Protein AF-A0A925N2U6-F1 (afdb_monomer)

Foldseek 3Di:
DAKDKDKDWDADPLGKTWMWMWIDDPPDDIDTDTGIDGNDPDDPVVVVVVVVVVVVVVVVVVPD

Sequence (64 aa):
AGWRVGDKTGTGGHGATNDVAILWPPGRGPLLVSAYYAEADASQDQRNAVLADVGRVVAGLVIP

Structure (mmCIF, N/CA/C/O backbone):
data_AF-A0A925N2U6-F1
#
_entry.id   AF-A0A925N2U6-F1
#
loop_
_atom_site.group_PDB
_atom_site.id
_atom_site.type_symbol
_atom_site.label_atom_id
_atom_site.label_alt_id
_atom_site.label_comp_id
_atom_site.label_asym_id
_atom_site.label_entity_id
_atom_site.label_seq_id
_atom_site.pdbx_PDB_ins_code
_atom_site.Cartn_x
_atom_site.Cartn_y
_atom_site.Cartn_z
_atom_site.occupancy
_atom_site.B_iso_or_equiv
_atom_site.auth_seq_id
_atom_site.auth_comp_id
_atom_site.auth_asym_id
_atom_site.auth_atom_id
_atom_site.pdbx_PDB_model_num
ATOM 1 N N . ALA A 1 1 ? -9.754 9.887 11.188 1.00 62.84 1 ALA A N 1
ATOM 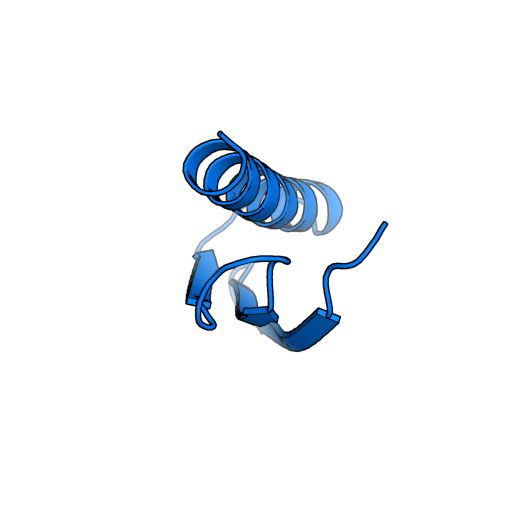2 C CA . ALA A 1 1 ? -8.339 9.720 11.587 1.00 62.84 1 ALA A CA 1
ATOM 3 C C . ALA A 1 1 ? -8.295 8.942 12.899 1.00 62.84 1 ALA A C 1
ATOM 5 O O . ALA A 1 1 ? -9.154 9.179 13.736 1.00 62.84 1 ALA A O 1
ATOM 6 N N . GLY A 1 2 ? -7.389 7.973 13.041 1.00 87.31 2 GLY A N 1
ATOM 7 C CA . GLY A 1 2 ? -7.355 7.058 14.198 1.00 87.31 2 GLY A CA 1
ATO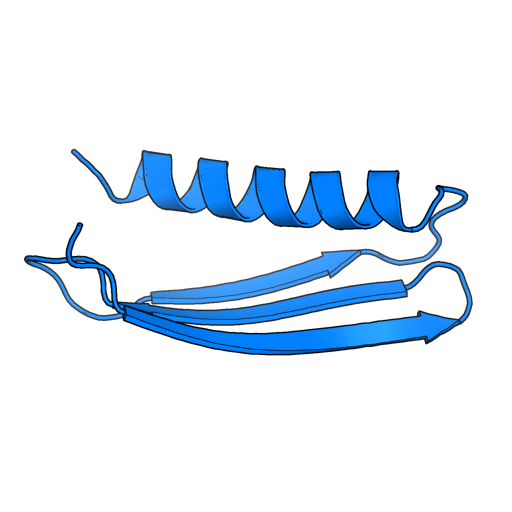M 8 C C . GLY A 1 2 ? -6.590 5.755 13.953 1.00 87.31 2 GLY A C 1
ATOM 9 O O . GLY A 1 2 ? -6.376 4.984 14.880 1.00 87.31 2 GLY A O 1
ATOM 10 N N . TRP A 1 3 ? -6.169 5.512 12.711 1.00 92.62 3 TRP A N 1
ATOM 11 C CA . TRP A 1 3 ? -5.322 4.379 12.371 1.00 92.62 3 TRP A CA 1
ATOM 12 C C . TRP A 1 3 ? -3.881 4.658 12.785 1.00 92.62 3 TRP A C 1
ATOM 14 O O . TRP A 1 3 ? -3.358 5.743 12.523 1.00 92.62 3 TRP A O 1
ATOM 24 N N . ARG A 1 4 ? -3.236 3.659 13.388 1.00 95.94 4 ARG A N 1
ATOM 25 C CA . ARG A 1 4 ? -1.777 3.605 13.521 1.00 95.94 4 ARG A CA 1
ATOM 26 C C . ARG A 1 4 ? -1.244 2.560 12.550 1.00 95.94 4 ARG A C 1
ATOM 28 O O . ARG A 1 4 ? -1.900 1.542 12.331 1.00 95.94 4 ARG A O 1
ATOM 35 N N . VAL A 1 5 ? -0.070 2.811 11.987 1.00 96.62 5 VAL A N 1
ATOM 36 C CA . VAL A 1 5 ? 0.604 1.912 11.046 1.00 96.62 5 VAL A CA 1
ATOM 37 C C . VAL A 1 5 ? 2.079 1.849 11.408 1.00 96.62 5 VAL A C 1
ATOM 39 O O . VAL A 1 5 ? 2.660 2.854 11.815 1.00 96.62 5 VAL A O 1
ATOM 42 N N . GLY A 1 6 ? 2.655 0.659 11.306 1.00 98.00 6 GLY A N 1
ATOM 43 C CA . GLY A 1 6 ? 4.094 0.450 11.307 1.00 98.00 6 GLY A CA 1
ATOM 44 C C . GLY A 1 6 ? 4.424 -0.453 10.135 1.00 98.00 6 GLY A C 1
ATOM 45 O O . GLY A 1 6 ? 3.883 -1.557 10.062 1.00 98.00 6 GLY A O 1
ATOM 46 N N . ASP A 1 7 ? 5.261 0.027 9.228 1.00 98.38 7 ASP A N 1
ATOM 47 C CA . ASP A 1 7 ? 5.554 -0.638 7.966 1.00 98.38 7 ASP A CA 1
ATOM 48 C C . ASP A 1 7 ? 7.052 -0.703 7.673 1.00 98.38 7 ASP A C 1
ATOM 50 O O . ASP A 1 7 ? 7.883 -0.023 8.290 1.00 98.38 7 ASP A O 1
ATOM 54 N N . LYS A 1 8 ? 7.392 -1.564 6.717 1.00 98.44 8 LYS A N 1
ATOM 55 C CA . LYS A 1 8 ? 8.704 -1.586 6.100 1.00 98.44 8 LYS A CA 1
ATOM 56 C C . LYS A 1 8 ? 8.571 -1.890 4.617 1.00 98.44 8 LYS A C 1
ATOM 58 O O . LYS A 1 8 ? 8.312 -3.021 4.209 1.00 98.44 8 LYS A O 1
ATOM 63 N N . THR A 1 9 ? 8.951 -0.899 3.825 1.00 98.00 9 THR A N 1
ATOM 64 C CA . THR A 1 9 ? 9.073 -1.034 2.376 1.00 98.00 9 THR A CA 1
ATOM 65 C C . THR A 1 9 ? 10.278 -1.8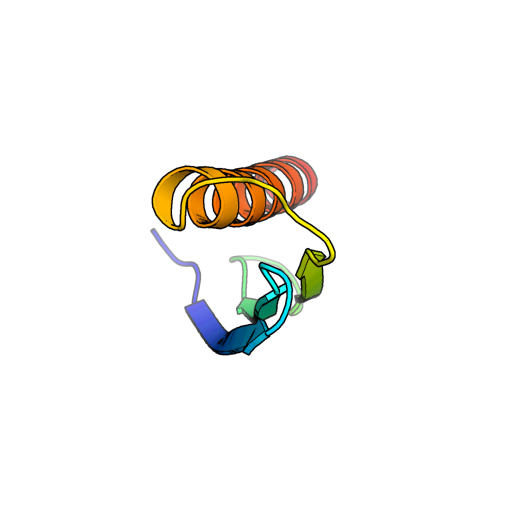79 1.960 1.00 98.00 9 THR A C 1
ATOM 67 O O . THR A 1 9 ? 11.305 -1.946 2.647 1.00 98.00 9 THR A O 1
ATOM 70 N N . GLY A 1 10 ? 10.189 -2.495 0.786 1.00 97.75 10 GLY A N 1
ATOM 71 C CA . GLY A 1 10 ? 11.293 -3.177 0.123 1.00 97.75 10 GLY A CA 1
ATOM 72 C C . GLY A 1 10 ? 11.331 -2.824 -1.357 1.00 97.75 10 GLY A C 1
ATOM 73 O O . GLY A 1 10 ? 10.301 -2.753 -2.019 1.00 97.75 10 GLY A O 1
ATOM 74 N N . THR A 1 11 ? 12.521 -2.604 -1.900 1.00 97.38 11 THR A N 1
ATOM 75 C CA . THR A 1 11 ? 12.724 -2.432 -3.342 1.00 97.38 11 THR A CA 1
ATOM 76 C C . THR A 1 11 ? 13.956 -3.228 -3.747 1.00 97.38 11 THR A C 1
ATOM 78 O O . THR A 1 11 ? 14.909 -3.318 -2.973 1.00 97.38 11 THR A O 1
ATOM 81 N N . GLY A 1 12 ? 13.928 -3.840 -4.928 1.00 95.25 12 GLY A N 1
ATOM 82 C CA . GLY A 1 12 ? 15.003 -4.707 -5.404 1.00 95.25 12 GLY A CA 1
ATOM 83 C C . GLY A 1 12 ? 15.120 -4.740 -6.925 1.00 95.25 12 GLY A C 1
ATOM 84 O O . GLY A 1 12 ? 14.478 -3.962 -7.631 1.00 95.25 12 GLY A O 1
ATOM 85 N N . GLY A 1 13 ? 15.966 -5.648 -7.418 1.00 95.81 13 GLY A N 1
ATOM 86 C CA . GLY A 1 13 ? 16.123 -5.908 -8.851 1.00 95.81 13 GLY A CA 1
ATOM 87 C C . GLY A 1 13 ? 14.834 -6.415 -9.508 1.00 95.81 13 GLY A C 1
ATOM 88 O O . GLY A 1 13 ? 13.888 -6.792 -8.819 1.00 95.81 13 GLY A O 1
ATOM 89 N N . HIS A 1 14 ? 14.809 -6.408 -10.843 1.00 95.69 14 HIS A N 1
ATOM 90 C CA . HIS A 1 14 ? 13.679 -6.894 -11.655 1.00 95.69 14 HIS A CA 1
ATOM 91 C C . HIS A 1 14 ? 12.333 -6.248 -11.285 1.00 95.69 14 HIS A C 1
ATOM 93 O O . HIS A 1 14 ? 11.295 -6.898 -11.207 1.00 95.69 14 HIS A O 1
ATOM 99 N N . GLY A 1 15 ? 12.352 -4.947 -10.987 1.00 96.69 15 GLY A N 1
ATOM 100 C CA . GLY A 1 15 ? 11.131 -4.210 -10.674 1.00 96.69 15 GLY A CA 1
ATOM 101 C C . GLY A 1 15 ? 10.505 -4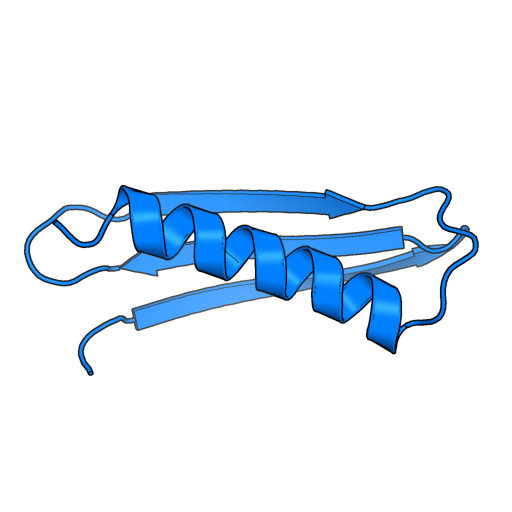.556 -9.318 1.00 96.69 15 GLY A C 1
ATOM 102 O O . GLY A 1 15 ? 9.373 -4.148 -9.078 1.00 96.69 15 GLY A O 1
ATOM 103 N N . ALA A 1 16 ? 11.205 -5.244 -8.410 1.00 98.06 16 ALA A N 1
ATOM 104 C CA . ALA A 1 16 ? 10.637 -5.605 -7.113 1.00 98.06 16 ALA A CA 1
ATOM 105 C C . ALA A 1 16 ? 10.285 -4.375 -6.251 1.00 98.06 16 ALA A C 1
ATOM 107 O O . ALA A 1 16 ? 11.134 -3.507 -6.023 1.00 98.06 16 ALA A O 1
ATOM 108 N N . THR A 1 17 ? 9.051 -4.323 -5.747 1.00 98.44 17 THR A N 1
ATOM 109 C CA . THR A 1 17 ? 8.493 -3.278 -4.877 1.00 98.44 17 THR A CA 1
ATOM 110 C C . THR A 1 17 ? 7.482 -3.910 -3.922 1.00 98.44 17 THR A C 1
ATOM 112 O O . THR A 1 17 ? 6.450 -4.420 -4.344 1.00 98.44 17 THR A O 1
ATOM 115 N N . ASN A 1 18 ? 7.787 -3.887 -2.627 1.00 98.31 18 ASN A N 1
ATOM 116 C CA . ASN A 1 18 ? 7.057 -4.623 -1.599 1.00 98.31 18 ASN A CA 1
ATOM 117 C C . ASN A 1 18 ? 6.787 -3.735 -0.384 1.00 98.31 18 ASN A C 1
ATOM 119 O O . ASN A 1 18 ? 7.515 -2.767 -0.144 1.00 98.31 18 ASN A O 1
ATOM 123 N N . ASP A 1 19 ? 5.813 -4.133 0.424 1.00 98.50 19 ASP A N 1
ATOM 124 C CA . ASP A 1 19 ? 5.574 -3.556 1.741 1.00 98.50 19 ASP A CA 1
ATOM 125 C C . ASP A 1 19 ? 5.030 -4.608 2.717 1.00 98.50 19 ASP A C 1
ATOM 127 O O . ASP A 1 19 ? 4.247 -5.489 2.347 1.00 98.50 19 ASP A O 1
ATOM 131 N N . VAL A 1 20 ? 5.466 -4.526 3.971 1.00 98.56 20 VAL A N 1
ATOM 132 C CA . VAL A 1 20 ? 4.962 -5.340 5.079 1.00 98.56 20 VAL A CA 1
ATOM 133 C C . VAL A 1 20 ? 4.578 -4.398 6.205 1.00 98.56 20 VAL A C 1
ATOM 135 O O . VAL A 1 20 ? 5.431 -3.695 6.741 1.00 98.56 20 VAL A O 1
ATOM 138 N N . ALA A 1 21 ? 3.304 -4.418 6.588 1.00 98.31 21 ALA A N 1
ATOM 139 C CA . ALA A 1 21 ? 2.740 -3.472 7.537 1.00 98.31 21 ALA A CA 1
ATOM 140 C C . ALA A 1 21 ? 1.892 -4.154 8.612 1.00 98.31 21 ALA A C 1
ATOM 142 O O . ALA A 1 21 ? 1.108 -5.065 8.338 1.00 98.31 21 ALA A O 1
ATOM 143 N N . ILE A 1 22 ? 1.998 -3.650 9.842 1.00 98.12 22 ILE A N 1
ATOM 144 C CA . ILE A 1 22 ? 1.015 -3.881 10.897 1.00 98.12 22 ILE A CA 1
ATOM 145 C C . ILE A 1 22 ? 0.095 -2.662 10.949 1.00 98.12 22 ILE A C 1
ATOM 147 O O . ILE A 1 22 ? 0.540 -1.536 11.182 1.00 98.12 22 ILE A O 1
ATOM 151 N N . LEU A 1 23 ? -1.199 -2.893 10.736 1.00 95.94 23 LEU A N 1
ATOM 152 C CA . LEU A 1 23 ? -2.244 -1.876 10.783 1.00 95.94 23 LEU A CA 1
ATOM 153 C C . LEU A 1 23 ? -3.030 -2.016 12.089 1.00 95.94 23 LEU A C 1
ATOM 155 O O . LEU A 1 23 ? -3.4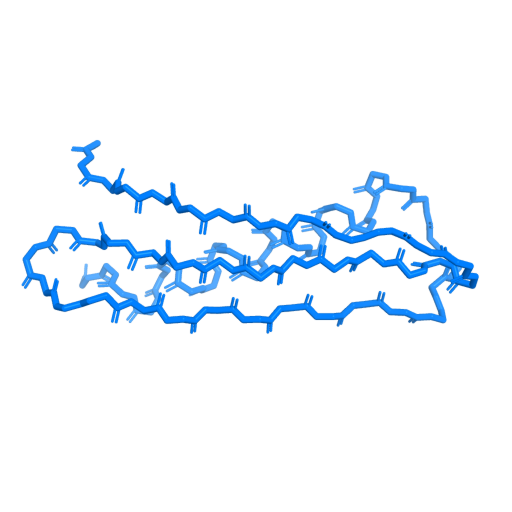81 -3.107 12.436 1.00 95.94 23 LEU A O 1
ATOM 159 N N . TRP A 1 24 ? -3.254 -0.906 12.788 1.00 95.69 24 TRP A N 1
ATOM 160 C CA . TRP A 1 24 ? -4.130 -0.821 13.959 1.00 95.69 24 TRP A CA 1
ATOM 161 C C . TRP A 1 24 ? -5.348 0.057 13.635 1.00 95.69 24 TRP A C 1
ATOM 163 O O . TRP A 1 24 ? -5.335 1.256 13.936 1.00 95.69 24 TRP A O 1
ATOM 173 N N . PRO A 1 25 ? -6.387 -0.504 12.992 1.00 94.06 25 PRO A N 1
ATOM 174 C CA . PRO A 1 25 ? -7.674 0.167 12.822 1.00 94.06 25 PRO A CA 1
ATOM 175 C C . PRO A 1 25 ? -8.379 0.407 14.173 1.00 94.06 25 PRO A C 1
ATOM 177 O O . PRO A 1 25 ? -8.290 -0.434 15.072 1.00 94.06 25 PRO A O 1
ATOM 180 N N . PRO A 1 26 ? -9.125 1.515 14.333 1.00 91.44 26 PRO A N 1
ATOM 181 C CA . PRO A 1 26 ? -9.953 1.740 15.515 1.00 91.44 26 PRO A CA 1
ATOM 182 C C . PRO A 1 26 ? -10.992 0.630 15.718 1.00 91.44 26 PRO A C 1
ATOM 184 O O . PRO A 1 26 ? -11.577 0.136 14.758 1.00 91.44 26 PRO A O 1
ATOM 187 N N . GLY A 1 27 ? -11.266 0.276 16.975 1.00 90.69 27 GLY A N 1
ATOM 188 C CA . GLY A 1 27 ? -12.392 -0.597 17.329 1.00 90.69 27 GLY A CA 1
ATOM 189 C C . GLY A 1 27 ? -12.197 -2.092 17.053 1.00 90.69 27 GLY A C 1
ATOM 190 O O . GLY A 1 27 ? -13.139 -2.857 17.235 1.00 90.69 27 GLY A O 1
ATOM 191 N N . ARG A 1 28 ? -10.998 -2.536 16.652 1.00 91.00 28 ARG A N 1
ATOM 192 C CA . ARG A 1 28 ? -10.680 -3.964 16.491 1.00 91.00 28 ARG A CA 1
ATOM 193 C C . ARG A 1 28 ? -9.189 -4.258 16.703 1.00 91.00 28 ARG A C 1
ATOM 195 O O . ARG A 1 28 ? -8.372 -3.352 16.835 1.00 91.00 28 ARG A O 1
ATOM 202 N N . GLY A 1 29 ? -8.839 -5.545 16.720 1.00 93.88 29 GLY A N 1
ATOM 203 C CA . GLY A 1 29 ? -7.448 -6.000 16.805 1.00 93.88 29 GLY A CA 1
ATOM 204 C C . GLY A 1 29 ? -6.611 -5.684 15.551 1.00 93.88 29 GLY A C 1
ATOM 205 O O . GLY A 1 29 ? -7.185 -5.416 14.488 1.00 93.88 29 GLY A O 1
ATOM 206 N N . PRO A 1 30 ? -5.268 -5.739 15.671 1.00 96.31 30 PRO A N 1
ATOM 207 C CA . PRO A 1 30 ? -4.344 -5.425 14.586 1.00 96.31 30 PRO A CA 1
ATOM 208 C C . PRO A 1 30 ? -4.452 -6.386 13.402 1.00 96.31 30 PRO A C 1
ATOM 210 O O . PRO A 1 30 ? -4.896 -7.527 13.533 1.00 96.31 30 PRO A O 1
ATOM 213 N N . LEU A 1 31 ? -3.980 -5.915 12.254 1.00 96.06 31 LEU A N 1
ATOM 214 C CA . LEU A 1 31 ? -3.878 -6.656 11.004 1.00 96.06 31 LEU A CA 1
ATOM 215 C C . LEU A 1 31 ? -2.430 -6.684 10.538 1.00 96.06 31 LEU A C 1
ATOM 217 O O . LEU A 1 31 ? -1.777 -5.645 10.535 1.00 96.06 31 LEU A O 1
ATOM 221 N N . LEU A 1 32 ? -1.961 -7.844 10.089 1.00 97.69 32 LEU A N 1
ATOM 222 C CA . LEU A 1 32 ? -0.734 -7.951 9.308 1.00 97.69 32 LEU A CA 1
ATOM 223 C C . LEU A 1 32 ? -1.099 -7.960 7.823 1.00 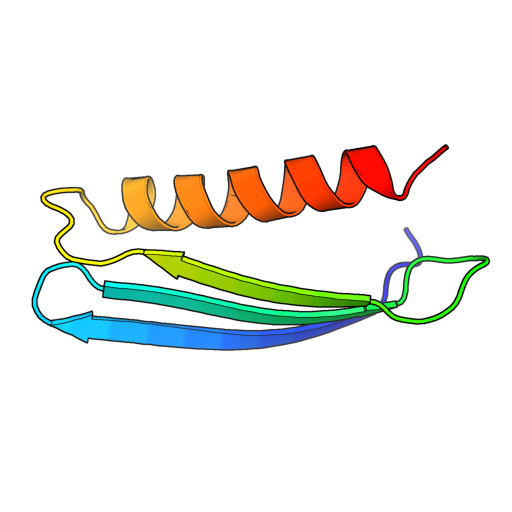97.69 32 LEU A C 1
ATOM 225 O O . LEU A 1 32 ? -1.941 -8.751 7.401 1.00 97.69 32 LEU A O 1
ATOM 229 N N . VAL A 1 33 ? -0.451 -7.099 7.046 1.00 97.94 33 VAL A N 1
ATOM 230 C CA . VAL A 1 33 ? -0.565 -7.048 5.588 1.00 97.94 33 VAL A CA 1
ATOM 231 C C . VAL A 1 33 ? 0.826 -7.210 5.000 1.00 97.94 33 VAL A C 1
ATOM 233 O O . VAL A 1 33 ? 1.758 -6.522 5.407 1.00 97.94 33 VAL A O 1
ATOM 236 N N . SER A 1 34 ? 0.962 -8.111 4.034 1.00 98.38 34 SER A N 1
ATOM 237 C CA . SER A 1 34 ? 2.189 -8.282 3.260 1.00 98.38 34 SER A CA 1
ATOM 238 C C . SER A 1 34 ? 1.855 -8.248 1.776 1.00 98.38 34 SER A C 1
ATOM 240 O O . SER A 1 34 ? 1.065 -9.071 1.308 1.00 98.38 34 SER A O 1
ATOM 242 N N . ALA A 1 35 ? 2.455 -7.314 1.048 1.00 98.38 35 ALA A N 1
ATOM 243 C CA . ALA A 1 35 ? 2.251 -7.133 -0.378 1.00 98.38 35 ALA A CA 1
ATOM 244 C C . ALA A 1 35 ? 3.596 -7.215 -1.100 1.00 98.38 35 ALA A C 1
ATOM 246 O O . ALA A 1 35 ? 4.535 -6.489 -0.770 1.00 98.38 35 ALA A O 1
ATOM 247 N N . TYR A 1 36 ? 3.674 -8.109 -2.084 1.00 98.06 36 TYR A N 1
ATOM 248 C CA . TYR A 1 36 ? 4.866 -8.316 -2.894 1.00 98.06 36 TYR A CA 1
ATOM 249 C C . TYR A 1 36 ? 4.533 -8.113 -4.363 1.00 98.06 36 TYR A C 1
ATOM 251 O O . TYR A 1 36 ? 3.566 -8.689 -4.863 1.00 98.06 36 TYR A O 1
ATOM 259 N N . TYR A 1 37 ? 5.350 -7.322 -5.048 1.00 98.06 37 TYR A N 1
ATOM 260 C CA . TYR A 1 37 ? 5.265 -7.134 -6.487 1.00 98.06 37 TYR A CA 1
ATOM 261 C C . TYR A 1 37 ? 6.669 -7.211 -7.079 1.00 98.06 37 TYR A C 1
ATOM 263 O O . TYR A 1 37 ? 7.584 -6.554 -6.590 1.00 98.06 37 TYR A O 1
ATOM 271 N N . ALA A 1 38 ? 6.863 -8.056 -8.087 1.00 96.62 38 ALA A N 1
ATOM 272 C CA . ALA A 1 38 ? 8.158 -8.349 -8.693 1.00 96.62 38 ALA A CA 1
ATOM 273 C C . ALA A 1 38 ? 7.986 -8.697 -10.173 1.00 96.62 38 ALA A C 1
ATOM 275 O O . ALA A 1 38 ? 6.857 -8.850 -10.640 1.00 96.62 38 ALA A O 1
ATOM 276 N N . GLU A 1 39 ? 9.108 -8.813 -10.886 1.00 97.12 39 GLU A N 1
ATOM 277 C CA . GLU A 1 39 ? 9.151 -9.062 -12.334 1.00 97.12 39 GLU A CA 1
ATOM 278 C C . GLU A 1 39 ? 8.345 -8.018 -13.125 1.00 97.12 39 GLU A C 1
ATOM 280 O O . GLU A 1 39 ? 7.691 -8.310 -14.125 1.00 97.12 39 GLU A O 1
ATOM 285 N N . ALA A 1 40 ? 8.356 -6.778 -12.632 1.00 96.00 40 ALA A N 1
ATOM 286 C CA . ALA A 1 40 ? 7.522 -5.702 -13.136 1.00 96.00 40 ALA A CA 1
ATOM 287 C C . ALA A 1 40 ? 8.289 -4.831 -14.135 1.00 96.00 40 ALA A C 1
ATOM 289 O O . ALA A 1 40 ? 9.244 -4.144 -13.764 1.00 96.00 40 ALA A O 1
ATOM 290 N N . ASP A 1 41 ? 7.800 -4.778 -15.373 1.00 96.69 41 ASP A N 1
ATOM 291 C CA . ASP A 1 41 ? 8.195 -3.779 -16.374 1.00 96.69 41 ASP A CA 1
ATOM 292 C C . ASP A 1 41 ? 7.326 -2.516 -16.235 1.00 96.69 41 ASP A C 1
ATOM 294 O O . ASP A 1 41 ? 6.543 -2.143 -17.107 1.00 96.69 41 ASP A O 1
ATOM 298 N N . ALA A 1 42 ? 7.369 -1.916 -15.044 1.00 97.44 42 ALA A N 1
ATOM 299 C CA . ALA A 1 42 ? 6.580 -0.745 -14.685 1.00 97.44 42 ALA A CA 1
ATOM 300 C C . ALA A 1 42 ? 7.446 0.288 -13.957 1.00 97.44 42 ALA A C 1
ATOM 302 O O . ALA A 1 42 ? 8.378 -0.048 -13.213 1.00 97.44 42 ALA A O 1
ATOM 303 N N . SER A 1 43 ? 7.113 1.568 -14.125 1.00 97.56 43 SER A N 1
ATOM 304 C CA . SER A 1 43 ? 7.795 2.648 -13.415 1.00 97.56 43 SER A CA 1
ATOM 305 C C . SER A 1 43 ? 7.651 2.484 -11.897 1.00 97.56 43 SER A C 1
ATOM 307 O O . SER A 1 43 ? 6.760 1.791 -11.400 1.00 97.56 43 SER A O 1
ATOM 309 N N . GLN A 1 44 ? 8.542 3.108 -11.125 1.00 96.31 44 GLN A N 1
ATOM 310 C CA . GLN A 1 44 ? 8.432 3.083 -9.663 1.00 96.31 44 GLN A CA 1
ATOM 311 C C . GLN A 1 44 ? 7.080 3.635 -9.186 1.00 96.31 44 GLN A C 1
ATOM 313 O O . GLN A 1 44 ? 6.464 3.042 -8.306 1.00 96.31 44 GLN A O 1
ATOM 318 N N . ASP A 1 45 ? 6.584 4.702 -9.814 1.00 98.06 45 ASP A N 1
ATOM 319 C CA . ASP A 1 45 ? 5.292 5.300 -9.468 1.00 98.06 45 ASP A CA 1
ATOM 320 C C . ASP A 1 45 ? 4.125 4.347 -9.735 1.00 98.06 45 ASP A C 1
ATOM 322 O O . ASP A 1 45 ? 3.239 4.209 -8.894 1.00 98.06 45 ASP A O 1
ATOM 326 N N . GLN A 1 46 ? 4.146 3.629 -10.863 1.00 98.44 46 GLN A N 1
ATOM 327 C CA . GLN A 1 46 ? 3.133 2.618 -11.173 1.00 98.44 46 GLN A CA 1
ATOM 328 C C . GLN A 1 46 ? 3.162 1.469 -10.158 1.00 98.44 46 GLN A C 1
ATOM 330 O O . GLN A 1 46 ? 2.116 1.034 -9.683 1.00 98.44 46 GLN A O 1
ATOM 335 N N . ARG A 1 47 ? 4.354 1.000 -9.776 1.00 98.25 47 ARG A N 1
ATOM 336 C CA . ARG A 1 47 ? 4.515 -0.053 -8.761 1.00 98.25 47 ARG A CA 1
ATOM 337 C C . ARG A 1 47 ? 4.041 0.400 -7.378 1.00 98.25 47 ARG A C 1
ATOM 339 O O . ARG A 1 47 ? 3.343 -0.344 -6.694 1.00 98.25 47 ARG A O 1
ATOM 346 N N . ASN A 1 48 ? 4.352 1.634 -6.991 1.00 98.19 48 ASN A N 1
ATOM 347 C CA . ASN A 1 48 ? 3.861 2.234 -5.751 1.00 98.19 48 ASN A CA 1
ATOM 348 C C . ASN A 1 48 ? 2.333 2.391 -5.764 1.00 98.19 48 ASN A C 1
ATOM 350 O O . ASN A 1 48 ? 1.688 2.159 -4.742 1.00 98.19 48 ASN A O 1
ATOM 354 N N . ALA A 1 49 ? 1.741 2.738 -6.912 1.00 98.50 49 ALA A N 1
ATOM 355 C CA . ALA A 1 49 ? 0.291 2.825 -7.060 1.00 98.50 49 ALA A CA 1
ATOM 356 C C . ALA A 1 49 ? -0.394 1.471 -6.814 1.00 98.50 49 ALA A C 1
ATOM 358 O O . ALA A 1 49 ? -1.407 1.438 -6.119 1.00 98.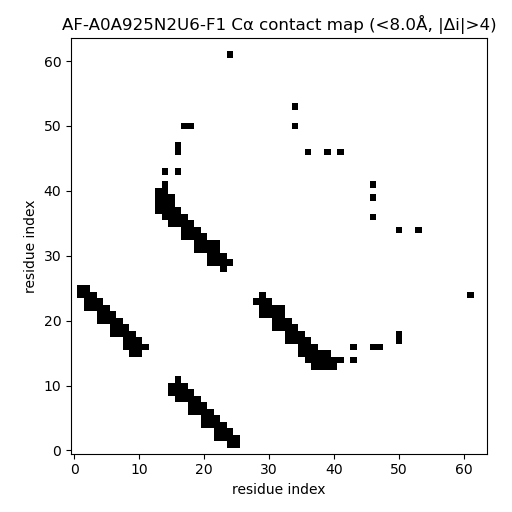50 49 ALA A O 1
ATOM 359 N N . VAL A 1 50 ? 0.201 0.363 -7.273 1.00 98.19 50 VAL A N 1
ATOM 360 C CA . VAL A 1 50 ? -0.294 -0.995 -6.984 1.00 98.19 50 VAL A CA 1
ATOM 361 C C . VAL A 1 50 ? -0.279 -1.288 -5.479 1.00 98.19 50 VAL A C 1
ATOM 363 O O . VAL A 1 50 ? -1.273 -1.771 -4.940 1.00 98.19 50 VAL A O 1
ATOM 366 N N . LEU A 1 51 ? 0.799 -0.958 -4.758 1.00 98.38 51 LEU A N 1
ATOM 367 C CA . LEU A 1 51 ? 0.821 -1.145 -3.298 1.00 98.38 51 LEU A CA 1
ATOM 368 C C . LEU A 1 51 ? -0.205 -0.250 -2.582 1.00 98.38 51 LEU A C 1
ATOM 370 O O . LEU A 1 51 ? -0.862 -0.687 -1.635 1.00 98.38 51 LEU A O 1
ATOM 374 N N . ALA A 1 52 ? -0.412 0.976 -3.066 1.00 98.25 52 ALA A N 1
ATOM 375 C CA . ALA A 1 52 ? -1.458 1.858 -2.555 1.00 98.25 52 ALA A CA 1
ATOM 376 C C . ALA A 1 52 ? -2.876 1.315 -2.834 1.00 98.25 52 ALA A C 1
ATOM 378 O O . ALA A 1 52 ? -3.763 1.467 -1.989 1.00 98.25 52 ALA A O 1
ATOM 379 N N . ASP A 1 53 ? -3.099 0.667 -3.985 1.00 98.50 53 ASP A N 1
ATOM 380 C CA . ASP A 1 53 ? -4.349 -0.033 -4.303 1.00 98.50 53 ASP A CA 1
ATOM 381 C C . ASP A 1 53 ? -4.614 -1.159 -3.300 1.00 98.50 53 ASP A C 1
ATOM 383 O O . ASP A 1 53 ? -5.715 -1.239 -2.753 1.00 98.50 53 ASP A O 1
ATOM 387 N N . VAL A 1 54 ? -3.599 -1.973 -2.986 1.00 98.00 54 VAL A N 1
ATOM 388 C CA . VAL A 1 54 ? -3.707 -3.027 -1.963 1.00 98.00 54 VAL A CA 1
ATOM 389 C C . VAL A 1 54 ? -4.111 -2.434 -0.612 1.00 98.00 54 VAL A C 1
ATOM 391 O O . VAL A 1 54 ? -5.047 -2.928 0.019 1.00 98.00 54 VAL A O 1
ATOM 394 N N . GLY A 1 55 ? -3.477 -1.336 -0.188 1.00 96.25 55 GLY A N 1
ATOM 395 C CA . GLY A 1 55 ? -3.841 -0.636 1.048 1.00 96.25 55 GLY A CA 1
ATOM 396 C C . GLY A 1 55 ? -5.301 -0.166 1.068 1.00 96.25 55 GLY A C 1
ATOM 397 O O . GLY A 1 55 ? -5.990 -0.327 2.078 1.00 96.25 55 GLY A O 1
ATOM 398 N N . ARG A 1 56 ? -5.810 0.355 -0.056 1.00 96.62 56 ARG A N 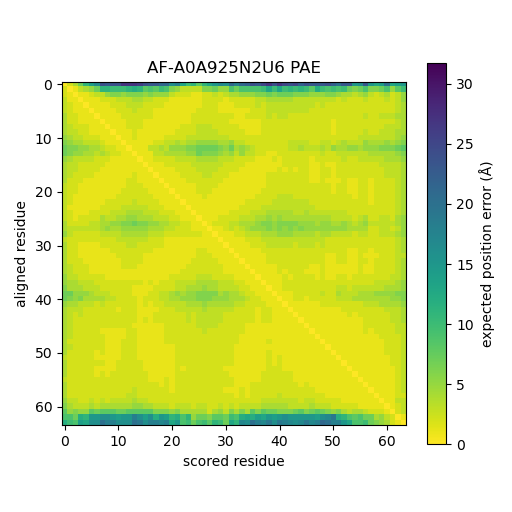1
ATOM 399 C CA . ARG A 1 56 ? -7.221 0.755 -0.195 1.00 96.62 56 ARG A CA 1
ATOM 400 C C . ARG A 1 56 ? -8.181 -0.429 -0.145 1.00 96.62 56 ARG A C 1
ATOM 402 O O . ARG A 1 56 ? -9.206 -0.326 0.525 1.00 96.62 56 ARG A O 1
ATOM 409 N N . VAL A 1 57 ? -7.847 -1.545 -0.794 1.00 96.94 57 VAL A N 1
ATOM 410 C CA . VAL A 1 57 ? -8.647 -2.779 -0.723 1.00 96.94 57 VAL A CA 1
ATOM 411 C C . VAL A 1 57 ? -8.726 -3.272 0.718 1.00 96.94 57 VAL A C 1
ATOM 413 O O . VAL A 1 57 ? -9.821 -3.506 1.221 1.00 96.94 57 VAL A O 1
ATOM 416 N N . VAL A 1 58 ? -7.592 -3.359 1.420 1.00 95.31 58 VAL A N 1
ATOM 417 C CA . VAL A 1 58 ? -7.579 -3.771 2.830 1.00 95.31 58 VAL A CA 1
ATOM 418 C C . VAL A 1 58 ? -8.408 -2.819 3.685 1.00 95.31 58 VAL A C 1
ATOM 420 O O . VAL A 1 58 ? -9.220 -3.282 4.479 1.00 95.31 58 VAL A O 1
ATOM 423 N N . ALA A 1 59 ? -8.260 -1.503 3.521 1.00 93.00 59 ALA A N 1
ATOM 424 C CA . ALA A 1 59 ? -9.056 -0.538 4.275 1.00 93.00 59 ALA A CA 1
ATOM 425 C C . ALA A 1 59 ? -10.567 -0.733 4.048 1.00 93.00 59 ALA A C 1
ATOM 427 O O . ALA A 1 59 ? -11.326 -0.737 5.016 1.00 93.00 59 ALA A O 1
ATOM 428 N N . GLY A 1 60 ? -10.994 -0.971 2.803 1.00 93.38 60 GLY A N 1
ATOM 429 C CA . GLY A 1 60 ? -12.396 -1.235 2.460 1.00 93.38 60 GLY A CA 1
ATOM 430 C C . GLY A 1 60 ? -12.956 -2.546 3.025 1.00 93.38 60 GLY A C 1
ATOM 431 O O . GLY A 1 60 ? -14.157 -2.650 3.227 1.00 93.38 60 GLY A O 1
ATOM 432 N N . LEU A 1 61 ? -12.108 -3.531 3.330 1.00 90.31 61 LEU A N 1
ATOM 433 C CA . LEU A 1 61 ? -12.519 -4.775 3.999 1.00 90.31 61 LEU A CA 1
ATOM 434 C C . LEU A 1 61 ? -12.642 -4.629 5.525 1.00 90.31 61 LEU A C 1
ATOM 436 O O . LEU A 1 61 ? -13.096 -5.548 6.206 1.00 90.31 61 LEU A O 1
ATOM 440 N N . VAL A 1 62 ? -12.152 -3.521 6.078 1.00 86.38 62 VAL A N 1
ATOM 441 C CA . VAL A 1 62 ? -11.930 -3.343 7.519 1.00 86.38 62 VAL A CA 1
ATOM 442 C C . VAL A 1 62 ? -12.786 -2.223 8.099 1.00 86.38 62 VAL A C 1
ATOM 444 O O . VAL A 1 62 ? -13.123 -2.269 9.282 1.00 86.38 62 VAL A O 1
ATOM 447 N N . ILE A 1 63 ? -13.119 -1.223 7.285 1.00 77.00 63 ILE A N 1
ATOM 448 C CA . ILE A 1 63 ? -14.097 -0.191 7.613 1.00 77.00 63 ILE A CA 1
ATOM 449 C C . ILE A 1 63 ? -15.487 -0.767 7.279 1.00 77.00 63 ILE A C 1
ATOM 451 O O . ILE A 1 63 ? -15.673 -1.179 6.135 1.00 77.00 63 ILE A O 1
ATOM 455 N N . PRO A 1 64 ? -16.419 -0.858 8.246 1.00 60.34 64 PRO A N 1
ATOM 456 C CA . PRO A 1 64 ? -17.793 -1.288 7.984 1.00 60.34 64 PRO A CA 1
ATOM 457 C C . PRO A 1 64 ? -18.564 -0.309 7.091 1.00 60.34 64 PRO A C 1
ATOM 459 O O . PRO A 1 64 ? -18.227 0.900 7.097 1.00 60.34 64 PRO A O 1
#

pLDDT: mean 94.92, std 6.98, range [60.34, 98.56]

Secondary structure (DSSP, 8-state):
---EEEEEEEE-STT-EEEEEEEE-TTS--EEEEEEE-S--S-HHHHHHHHHHHHHHHHHHH--

Mean predicted aligned error: 2.84 Å

Radius of gyration: 12.89 Å; Cα contacts (8 Å, |Δi|>4): 91; chains: 1; bounding box: 34×19×34 Å

Solvent-accessible surface area (backbone atoms only — not comparable to full-atom values): 3837 Å² total; per-residue (Å²): 140,69,68,49,76,52,72,50,77,45,74,56,76,61,48,23,45,31,40,40,33,44,38,35,51,74,98,57,77,70,42,84,47,78,49,81,43,58,80,39,97,56,55,71,67,59,52,51,48,53,56,51,49,51,53,50,54,52,47,62,76,69,53,132

Nearest PDB structures (foldseek):
  4b88-assembly1_A  TM=9.765E-01  e=1.238E-06  synthetic construct
  4c6y-assembly2_B  TM=9.735E-01  e=1.514E-06  synthetic construct
  5fqq-assembly1_A  TM=9.494E-01  e=2.589E-06  synthetic construct
  8j6y-assembly1_A-2  TM=9.657E-01  e=1.036E-04  Pseudo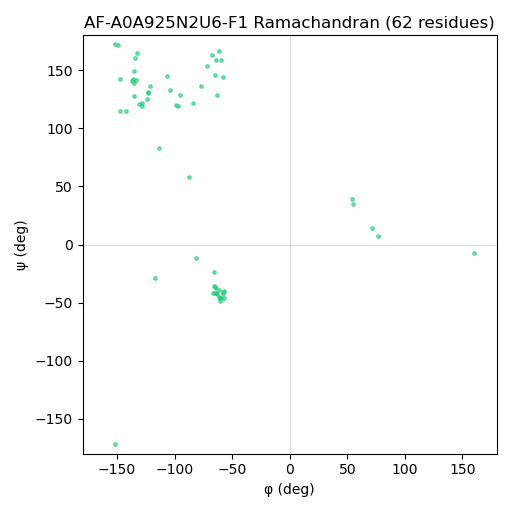monas aeruginosa
  1g6a-assembly1_A  TM=9.659E-01  e=1.448E-04  Pseudomonas aeruginosa